Protein AF-A0A7V9V8Q9-F1 (afdb_monomer)

Secondary structure (DSSP, 8-state):
-PPPPHHHHHHHHHHHHHHHHHHHTT--HHHHHHHHHHHHHHHHHHHHHIIIIIHHHHHHHSTTHHHHHHHHHHHHHHHHHHHHHHHHS-TTSHHHHHHHHHHHHHHHHHHHHIIIIIHHHHHHHS-HHHHHHHHHHHHHHHHHHTTSPPP--

Radius of gyration: 16.56 Å; Cα contacts (8 Å, |Δi|>4): 106; chains: 1; bounding box: 42×38×49 Å

Foldseek 3Di:
DQFQFLVNVLVVLLVVLVVLLVQLVPDDDPRNVVSLVVNLVSLVLNLVLCVVFVLVVQVVQFPCSVVLSVVLVVLSVLLVVLNVVCVVDDPPDPVNVVSSVSNVVSSVVSVCCCVPPVVVRVPVRDPSVVRSVSNVVSVVVSVVVVVDDDDDD

Nearest PDB structures (foldseek):
  4r32-assembly1_A  TM=4.835E-01  e=3.353E-01  Homo sapiens
  1k40-assembly1_A  TM=5.923E-01  e=8.859E-01  Mus musculus
  1k05-assembly1_A  TM=6.356E-01  e=1.364E+00  Homo sapiens
  2lk4-assembly1_A  TM=5.515E-01  e=2.218E+00  Homo sapiens
  3gm2-assembly1_A  TM=4.406E-01  e=2.471E+00  Homo sapiens

Structure (mmCIF, N/CA/C/O backbone):
data_AF-A0A7V9V8Q9-F1
#
_entry.id   AF-A0A7V9V8Q9-F1
#
loop_
_atom_site.group_PDB
_atom_site.id
_atom_site.type_symbol
_atom_site.label_atom_id
_atom_site.label_alt_id
_atom_site.label_comp_id
_atom_site.label_asym_id
_atom_site.label_entity_id
_atom_site.label_seq_id
_atom_site.pdbx_PDB_ins_code
_atom_site.Cartn_x
_atom_site.Cartn_y
_atom_site.Cartn_z
_atom_site.occupancy
_atom_site.B_iso_or_equiv
_atom_site.auth_seq_id
_atom_site.auth_comp_id
_atom_site.auth_asym_id
_atom_site.auth_atom_id
_atom_site.pdbx_PDB_model_num
ATOM 1 N N . MET A 1 1 ? 4.478 2.718 27.514 1.00 45.53 1 MET A N 1
ATOM 2 C CA . MET A 1 1 ? 5.137 2.747 26.194 1.00 45.53 1 MET A CA 1
ATOM 3 C C . MET A 1 1 ? 4.030 2.490 25.198 1.00 45.53 1 MET A C 1
ATOM 5 O O . MET A 1 1 ? 3.253 1.587 25.477 1.00 45.53 1 MET A O 1
ATOM 9 N N . ALA A 1 2 ? 3.894 3.302 24.151 1.00 63.47 2 ALA A N 1
ATOM 10 C CA . ALA A 1 2 ? 2.936 2.995 23.091 1.00 63.47 2 ALA A CA 1
ATOM 11 C C . ALA A 1 2 ? 3.350 1.664 22.447 1.00 63.47 2 ALA A C 1
ATOM 13 O O . ALA A 1 2 ? 4.544 1.427 22.237 1.00 63.47 2 ALA A O 1
ATOM 14 N N . HIS A 1 3 ? 2.388 0.769 22.257 1.00 84.88 3 HIS A N 1
ATOM 15 C CA . HIS A 1 3 ? 2.606 -0.496 21.568 1.00 84.88 3 HIS A CA 1
ATOM 16 C C . HIS A 1 3 ? 2.406 -0.262 20.068 1.00 84.88 3 HIS A C 1
ATOM 18 O O . HIS A 1 3 ? 1.556 0.535 19.694 1.00 84.88 3 HIS A O 1
ATOM 24 N N . VAL A 1 4 ? 3.196 -0.929 19.224 1.00 91.50 4 VAL A N 1
ATOM 25 C CA . VAL A 1 4 ? 3.079 -0.800 17.762 1.00 91.50 4 VAL A CA 1
ATOM 26 C C . VAL A 1 4 ? 1.748 -1.408 17.315 1.00 91.50 4 VAL A C 1
ATOM 28 O O . VAL A 1 4 ? 1.473 -2.572 17.626 1.00 91.50 4 VAL A O 1
ATOM 31 N N . THR A 1 5 ? 0.927 -0.621 16.625 1.00 95.50 5 THR A N 1
ATOM 32 C CA . THR A 1 5 ? -0.371 -1.041 16.081 1.00 95.50 5 THR A CA 1
ATOM 33 C C . THR A 1 5 ? -0.238 -1.591 14.661 1.00 95.50 5 THR A C 1
ATOM 35 O O . THR A 1 5 ? 0.797 -1.433 14.020 1.00 95.50 5 THR A O 1
ATOM 38 N N . VAL A 1 6 ? -1.292 -2.234 14.147 1.00 95.12 6 VAL A N 1
ATOM 39 C CA . VAL A 1 6 ? -1.355 -2.634 12.730 1.00 95.12 6 VAL A CA 1
ATOM 40 C C . VAL A 1 6 ? -1.212 -1.434 11.787 1.00 95.12 6 VAL A C 1
ATOM 42 O O . VAL A 1 6 ? -0.455 -1.521 10.830 1.00 95.12 6 VAL A O 1
ATOM 45 N N . ILE A 1 7 ? -1.844 -0.302 12.115 1.00 96.12 7 ILE A N 1
ATOM 46 C CA . ILE A 1 7 ? -1.771 0.937 11.329 1.00 96.12 7 ILE A CA 1
ATOM 47 C C . ILE A 1 7 ? -0.327 1.450 11.284 1.00 96.12 7 ILE A C 1
ATOM 49 O O . ILE A 1 7 ? 0.191 1.722 10.209 1.00 96.12 7 ILE A O 1
ATOM 53 N N . ASP A 1 8 ? 0.369 1.489 12.429 1.00 95.81 8 ASP A N 1
ATOM 54 C CA . ASP A 1 8 ? 1.778 1.912 12.468 1.00 95.81 8 ASP A CA 1
ATOM 55 C C . ASP A 1 8 ? 2.675 1.049 11.566 1.00 95.81 8 ASP A C 1
ATOM 57 O O . ASP A 1 8 ? 3.636 1.553 10.988 1.00 95.81 8 ASP A O 1
ATOM 61 N N . MET A 1 9 ? 2.391 -0.257 11.475 1.00 94.88 9 MET A N 1
ATOM 62 C CA . MET A 1 9 ? 3.158 -1.181 10.637 1.00 94.88 9 MET A CA 1
ATOM 63 C C . MET A 1 9 ? 2.898 -0.949 9.149 1.00 94.88 9 MET A C 1
ATOM 65 O O . MET A 1 9 ? 3.856 -0.865 8.388 1.00 94.88 9 MET A O 1
ATOM 69 N N . LEU A 1 10 ? 1.632 -0.821 8.748 1.00 96.25 10 LEU A N 1
ATOM 70 C CA . LEU A 1 10 ? 1.254 -0.632 7.344 1.00 96.25 10 LEU A CA 1
ATOM 71 C C . LEU A 1 10 ? 1.697 0.738 6.822 1.00 96.25 10 LEU A C 1
ATOM 73 O O . LEU A 1 10 ? 2.341 0.815 5.783 1.00 96.25 10 LEU A O 1
ATOM 77 N N . THR A 1 11 ? 1.527 1.801 7.612 1.00 97.19 11 THR A N 1
ATOM 78 C CA . THR A 1 11 ? 2.078 3.127 7.290 1.00 97.19 11 THR A CA 1
ATOM 79 C C . THR A 1 11 ? 3.608 3.116 7.170 1.00 97.19 11 THR A C 1
ATOM 81 O O . THR A 1 11 ? 4.188 3.901 6.418 1.00 97.19 11 THR A O 1
ATOM 84 N N . GLU A 1 12 ? 4.315 2.259 7.913 1.00 96.81 12 GLU A N 1
ATOM 85 C CA . GLU A 1 12 ? 5.761 2.106 7.723 1.00 96.81 12 GLU A CA 1
ATOM 86 C C . GLU A 1 12 ? 6.090 1.358 6.423 1.00 96.81 12 GLU A C 1
ATOM 88 O O . GLU A 1 12 ? 6.995 1.780 5.700 1.00 96.81 12 GLU A O 1
ATOM 93 N N . ASP A 1 13 ? 5.332 0.315 6.077 1.00 96.31 13 ASP A N 1
ATOM 94 C CA . ASP A 1 13 ? 5.463 -0.372 4.788 1.00 96.31 13 ASP A CA 1
ATOM 95 C C . ASP A 1 13 ? 5.218 0.597 3.612 1.00 96.31 13 ASP A C 1
ATOM 97 O O . ASP A 1 13 ? 6.028 0.632 2.679 1.00 96.31 13 ASP A O 1
ATOM 101 N N . HIS A 1 14 ? 4.199 1.463 3.692 1.00 98.19 14 HIS A N 1
ATOM 102 C CA . HIS A 1 14 ? 3.920 2.511 2.698 1.00 98.19 14 HIS A CA 1
ATOM 103 C C . HIS A 1 14 ? 5.126 3.428 2.475 1.00 98.19 14 HIS A C 1
ATOM 105 O O . HIS A 1 14 ? 5.547 3.665 1.340 1.00 98.19 14 HIS A O 1
ATOM 111 N N . LYS A 1 15 ? 5.752 3.903 3.561 1.00 97.69 15 LYS A N 1
ATOM 112 C CA . LYS A 1 15 ? 6.953 4.752 3.482 1.00 97.69 15 LYS A CA 1
ATOM 113 C C . LYS A 1 15 ? 8.129 4.028 2.845 1.00 97.69 15 LYS A C 1
ATOM 115 O O . LYS A 1 15 ? 8.890 4.639 2.095 1.00 97.69 15 LYS A O 1
ATOM 120 N N . VAL A 1 16 ? 8.310 2.743 3.150 1.00 96.94 16 VAL A N 1
ATOM 121 C CA . VAL A 1 16 ? 9.368 1.930 2.540 1.00 96.94 16 VAL A CA 1
ATOM 122 C C . VAL A 1 16 ? 9.134 1.803 1.035 1.00 96.94 16 VAL A C 1
ATOM 124 O O . VAL A 1 16 ? 10.075 1.999 0.260 1.00 96.94 16 VAL A O 1
ATOM 127 N N . VAL A 1 17 ? 7.902 1.520 0.609 1.00 96.56 17 VAL A N 1
ATOM 128 C CA . VAL A 1 17 ? 7.537 1.419 -0.811 1.00 96.56 17 VAL A CA 1
ATOM 129 C C . VAL A 1 17 ? 7.744 2.752 -1.533 1.00 96.56 17 VAL A C 1
ATOM 131 O O . VAL A 1 17 ? 8.431 2.773 -2.558 1.00 96.56 17 VAL A O 1
ATOM 134 N N . ASP A 1 18 ? 7.259 3.871 -0.987 1.00 96.81 18 ASP A N 1
ATOM 135 C CA . ASP A 1 18 ? 7.451 5.196 -1.595 1.00 96.81 18 ASP A CA 1
ATOM 136 C C . ASP A 1 18 ? 8.939 5.581 -1.684 1.00 96.81 18 ASP A C 1
ATOM 138 O O . ASP A 1 18 ? 9.404 6.074 -2.717 1.00 96.81 18 ASP A O 1
ATOM 142 N N . ALA A 1 19 ? 9.739 5.271 -0.659 1.00 96.56 19 ALA A N 1
ATOM 143 C CA . ALA A 1 19 ? 11.180 5.516 -0.681 1.00 96.56 19 ALA A CA 1
ATOM 144 C C . ALA A 1 19 ? 11.905 4.686 -1.758 1.00 96.56 19 ALA A C 1
ATOM 146 O O . ALA A 1 19 ? 12.843 5.179 -2.404 1.00 96.56 19 ALA A O 1
ATOM 147 N N . LEU A 1 20 ? 11.485 3.435 -1.974 1.00 96.19 20 LEU A N 1
ATOM 148 C CA . LEU A 1 20 ? 12.010 2.583 -3.043 1.00 96.19 20 LEU A CA 1
ATOM 149 C C . LEU A 1 20 ? 11.607 3.114 -4.425 1.00 96.19 20 LEU A C 1
ATOM 151 O O . LEU A 1 20 ? 12.468 3.234 -5.301 1.00 96.19 20 LEU A O 1
ATOM 155 N N . MET A 1 21 ? 10.337 3.492 -4.604 1.00 94.94 21 MET A N 1
ATOM 156 C CA . MET A 1 21 ? 9.834 4.082 -5.847 1.00 94.94 21 MET A CA 1
ATOM 157 C C . MET A 1 21 ? 10.513 5.418 -6.157 1.00 94.94 21 MET A C 1
ATOM 159 O O . MET A 1 21 ? 10.913 5.639 -7.294 1.00 94.94 21 MET A O 1
ATOM 163 N N . THR A 1 22 ? 10.737 6.278 -5.165 1.00 94.69 22 THR A N 1
ATOM 164 C CA . THR A 1 22 ? 11.493 7.530 -5.328 1.00 94.69 22 THR A CA 1
ATOM 165 C C . THR A 1 22 ? 12.952 7.257 -5.698 1.00 94.69 22 THR A C 1
ATOM 167 O O . THR A 1 22 ? 13.535 7.919 -6.555 1.00 94.69 22 THR A O 1
ATOM 170 N N . SER A 1 23 ? 13.567 6.237 -5.090 1.00 94.12 23 SER A N 1
ATOM 171 C CA . SER A 1 23 ? 14.948 5.846 -5.399 1.00 94.12 23 SER A CA 1
ATOM 172 C C . SER A 1 23 ? 15.131 5.342 -6.834 1.00 94.12 23 SER A C 1
ATOM 174 O O . SER A 1 23 ? 16.261 5.395 -7.342 1.00 94.12 23 SER A O 1
ATOM 176 N N . TYR A 1 24 ? 14.054 4.852 -7.459 1.00 91.38 24 TYR A N 1
ATOM 177 C CA . TYR A 1 24 ? 14.030 4.342 -8.829 1.00 91.38 24 TYR A CA 1
ATOM 178 C C . TYR A 1 24 ? 14.169 5.452 -9.883 1.00 91.38 24 TYR A C 1
ATOM 180 O O . TYR A 1 24 ? 14.859 5.225 -10.870 1.00 91.38 24 TYR A O 1
ATOM 188 N N . ASP A 1 25 ? 13.634 6.661 -9.659 1.00 86.50 25 ASP A N 1
ATOM 189 C CA . ASP A 1 25 ? 13.581 7.749 -10.666 1.00 86.50 25 ASP A CA 1
ATOM 190 C C . ASP A 1 25 ? 14.946 8.191 -11.227 1.00 86.50 25 ASP A C 1
ATOM 192 O O . ASP A 1 25 ? 15.028 8.793 -12.295 1.00 86.50 25 ASP A O 1
ATOM 196 N N . GLY A 1 26 ? 16.033 7.904 -10.510 1.00 84.81 26 GLY A N 1
ATOM 197 C CA . GLY A 1 26 ? 17.407 8.171 -10.947 1.00 84.81 26 GLY A CA 1
ATOM 198 C C . GLY A 1 26 ? 18.292 6.927 -10.991 1.00 84.81 26 GLY A C 1
ATOM 199 O O . GLY A 1 26 ? 19.512 7.050 -10.903 1.00 84.81 26 GLY A O 1
ATOM 200 N N . ALA A 1 27 ? 17.705 5.730 -11.005 1.00 90.06 27 ALA A N 1
ATOM 201 C CA . ALA A 1 27 ? 18.438 4.472 -11.025 1.00 90.06 27 ALA A CA 1
ATOM 202 C C . ALA A 1 27 ? 18.668 3.963 -12.451 1.00 90.06 27 ALA A C 1
ATOM 204 O O . ALA A 1 27 ? 17.789 4.038 -13.300 1.00 90.06 27 ALA A O 1
ATOM 205 N N . ASP A 1 28 ? 19.827 3.354 -12.677 1.00 88.88 28 ASP A N 1
ATOM 206 C CA . ASP A 1 28 ? 20.182 2.674 -13.917 1.00 88.88 28 ASP A CA 1
ATOM 207 C C . ASP A 1 28 ? 20.805 1.293 -13.643 1.00 88.88 28 ASP A C 1
ATOM 209 O O . ASP A 1 28 ? 21.164 0.952 -12.506 1.00 88.88 28 ASP A O 1
ATOM 213 N N . GLY A 1 29 ? 20.872 0.474 -14.698 1.00 89.25 29 GLY A N 1
ATOM 214 C CA . GLY A 1 29 ? 21.467 -0.864 -14.693 1.00 89.25 29 GLY A CA 1
ATOM 215 C C . GLY A 1 29 ? 21.059 -1.714 -13.486 1.00 89.25 29 GLY A C 1
ATOM 216 O O . GLY A 1 29 ? 19.908 -1.716 -13.055 1.00 89.25 29 GLY A O 1
ATOM 217 N N . GLU A 1 30 ? 22.038 -2.374 -12.866 1.00 90.12 30 GLU A N 1
ATOM 218 C CA . GLU A 1 30 ? 21.785 -3.267 -11.729 1.00 90.12 30 GLU A CA 1
ATOM 219 C C . GLU A 1 30 ? 21.122 -2.576 -10.524 1.00 90.12 30 GLU A C 1
ATOM 221 O O . GLU A 1 30 ? 20.512 -3.241 -9.685 1.00 90.12 30 GLU A O 1
ATOM 226 N N . ARG A 1 31 ? 21.282 -1.251 -10.361 1.00 91.88 31 ARG A N 1
ATOM 227 C CA . ARG A 1 31 ? 20.623 -0.530 -9.263 1.00 91.88 31 ARG A CA 1
ATOM 228 C C . ARG A 1 31 ? 19.121 -0.452 -9.512 1.00 91.88 31 ARG A C 1
ATOM 230 O O . ARG A 1 31 ? 18.370 -0.665 -8.563 1.00 91.88 31 ARG A O 1
ATOM 237 N N . ARG A 1 32 ? 18.707 -0.170 -10.750 1.00 90.81 32 ARG A N 1
ATOM 238 C CA . ARG A 1 32 ? 17.296 -0.148 -11.157 1.00 90.81 32 ARG A CA 1
ATOM 239 C C . ARG A 1 32 ? 16.663 -1.522 -10.950 1.00 90.81 32 ARG A C 1
ATOM 241 O O . ARG A 1 32 ? 15.656 -1.608 -10.254 1.00 90.81 32 ARG A O 1
ATOM 248 N N . ASP A 1 33 ? 17.330 -2.586 -11.396 1.00 89.31 33 ASP A N 1
ATOM 249 C CA . ASP A 1 33 ? 16.843 -3.966 -11.243 1.00 89.31 33 ASP A CA 1
ATOM 250 C C . ASP A 1 33 ? 16.649 -4.357 -9.772 1.00 89.31 33 ASP A C 1
ATOM 252 O O . ASP A 1 33 ? 15.631 -4.932 -9.388 1.00 89.31 33 ASP A O 1
ATOM 256 N N . ARG A 1 34 ? 17.613 -4.016 -8.903 1.00 92.50 34 ARG A N 1
ATOM 257 C CA . ARG A 1 34 ? 17.490 -4.275 -7.459 1.00 92.50 34 ARG A CA 1
ATOM 258 C C . ARG A 1 34 ? 16.328 -3.515 -6.823 1.00 92.50 34 ARG A C 1
ATOM 260 O O . ARG A 1 34 ? 15.684 -4.058 -5.931 1.00 92.50 34 ARG A O 1
ATOM 267 N N . LEU A 1 35 ? 16.080 -2.275 -7.246 1.00 94.12 35 LEU A N 1
ATOM 268 C CA . LEU A 1 35 ? 14.974 -1.474 -6.722 1.00 94.12 35 LEU A CA 1
ATOM 269 C C . LEU A 1 35 ? 13.625 -2.038 -7.159 1.00 94.12 35 LEU A C 1
ATOM 271 O O . LEU A 1 35 ? 12.757 -2.184 -6.309 1.00 94.12 35 LEU A O 1
ATOM 275 N N . VAL A 1 36 ? 13.474 -2.428 -8.428 1.00 92.19 36 VAL A N 1
ATOM 276 C CA . VAL A 1 36 ? 12.246 -3.076 -8.923 1.00 92.19 36 VAL A CA 1
ATOM 277 C C . VAL A 1 36 ? 11.951 -4.343 -8.131 1.00 92.19 36 VAL A C 1
ATOM 279 O O . VAL A 1 36 ? 10.849 -4.489 -7.611 1.00 92.19 36 VAL A O 1
ATOM 282 N N . HIS A 1 37 ? 12.939 -5.229 -7.968 1.00 91.94 37 HIS A N 1
ATOM 283 C CA . HIS A 1 37 ? 12.750 -6.440 -7.170 1.00 91.94 37 HIS A CA 1
ATOM 284 C C . HIS A 1 37 ? 12.359 -6.126 -5.722 1.00 91.94 37 HIS A C 1
ATOM 286 O O . HIS A 1 37 ? 11.477 -6.783 -5.176 1.00 91.94 37 HIS A O 1
ATOM 292 N N . GLY A 1 38 ? 12.976 -5.108 -5.111 1.00 94.75 38 GLY A N 1
ATOM 293 C CA . GLY A 1 38 ? 12.616 -4.659 -3.767 1.00 94.75 38 GLY A CA 1
ATOM 294 C C . GLY A 1 38 ? 11.182 -4.130 -3.678 1.00 94.75 38 GLY A C 1
ATOM 295 O O . GLY A 1 38 ? 10.479 -4.457 -2.729 1.00 94.75 38 GLY A O 1
ATOM 296 N N . ILE A 1 39 ? 10.729 -3.358 -4.670 1.00 95.19 39 ILE A N 1
ATOM 297 C CA . ILE A 1 39 ? 9.355 -2.838 -4.746 1.00 95.19 39 ILE A CA 1
ATOM 298 C C . ILE A 1 39 ? 8.361 -3.995 -4.872 1.00 95.19 39 ILE A C 1
ATOM 300 O O . ILE A 1 39 ? 7.431 -4.081 -4.075 1.00 95.19 39 ILE A O 1
ATOM 304 N N . ILE A 1 40 ? 8.594 -4.916 -5.813 1.00 93.75 40 ILE A N 1
ATOM 305 C CA . ILE A 1 40 ? 7.739 -6.091 -6.032 1.00 93.75 40 ILE A CA 1
ATOM 306 C C . ILE A 1 40 ? 7.653 -6.944 -4.763 1.00 93.75 40 ILE A C 1
ATOM 308 O O . ILE A 1 40 ? 6.562 -7.351 -4.360 1.00 93.75 40 ILE A O 1
ATOM 312 N N . GLU A 1 41 ? 8.787 -7.211 -4.111 1.00 93.94 41 GLU A N 1
ATOM 313 C CA . GLU A 1 41 ? 8.824 -8.006 -2.885 1.00 93.94 41 GLU A CA 1
ATOM 314 C C . GLU A 1 41 ? 8.059 -7.328 -1.738 1.00 93.94 41 GLU A C 1
ATOM 316 O O . GLU A 1 41 ? 7.313 -8.006 -1.028 1.00 93.94 41 GLU A O 1
ATOM 321 N N . SER A 1 42 ? 8.224 -6.013 -1.561 1.00 94.94 42 SER A N 1
ATOM 322 C CA . SER A 1 42 ? 7.509 -5.244 -0.538 1.00 94.94 42 SER A CA 1
ATOM 323 C C . SER A 1 42 ? 6.002 -5.243 -0.789 1.00 94.94 42 SER A C 1
ATOM 325 O O . SER A 1 42 ? 5.253 -5.658 0.093 1.00 94.94 42 SER A O 1
ATOM 327 N N . LEU A 1 43 ? 5.561 -4.898 -2.004 1.00 96.25 43 LEU A N 1
ATOM 328 C CA . LEU A 1 43 ? 4.141 -4.881 -2.377 1.00 96.25 43 LEU A CA 1
ATOM 329 C C . LEU A 1 43 ? 3.495 -6.266 -2.242 1.00 96.25 43 LEU A C 1
ATOM 331 O O . LEU A 1 43 ? 2.407 -6.400 -1.693 1.00 96.25 43 LEU A O 1
ATOM 335 N N . THR A 1 44 ? 4.186 -7.330 -2.660 1.00 92.81 44 THR A N 1
ATOM 336 C CA . THR A 1 44 ? 3.667 -8.705 -2.541 1.00 92.81 44 THR A CA 1
ATOM 337 C C . THR A 1 44 ? 3.450 -9.116 -1.084 1.00 92.81 44 THR A C 1
ATOM 339 O O . THR A 1 44 ? 2.515 -9.853 -0.769 1.00 92.81 44 THR A O 1
ATOM 342 N N . LYS A 1 45 ? 4.337 -8.696 -0.175 1.00 91.88 45 LYS A N 1
ATOM 343 C CA . LYS A 1 45 ? 4.19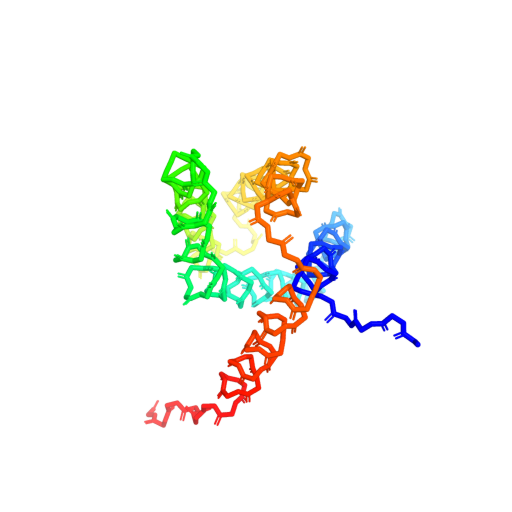6 -9.004 1.255 1.00 91.88 45 LYS A CA 1
ATOM 344 C C . LYS A 1 45 ? 3.076 -8.193 1.890 1.00 91.88 45 LYS A C 1
ATOM 346 O O . LYS A 1 45 ? 2.296 -8.777 2.635 1.00 91.88 45 LYS A O 1
ATOM 351 N N . HIS A 1 46 ? 3.042 -6.902 1.588 1.00 95.38 46 HIS A N 1
ATOM 352 C CA . HIS A 1 46 ? 2.086 -5.935 2.107 1.00 95.38 46 HIS A CA 1
ATOM 353 C C . HIS A 1 46 ? 0.647 -6.332 1.747 1.00 95.38 46 HIS A C 1
ATOM 355 O O . HIS A 1 46 ? -0.101 -6.768 2.621 1.00 95.38 46 HIS A O 1
ATOM 361 N N . THR A 1 47 ? 0.357 -6.426 0.445 1.00 95.50 47 THR A N 1
ATOM 362 C CA . THR A 1 47 ? -0.975 -6.784 -0.074 1.00 95.50 47 THR A CA 1
ATOM 363 C C . THR A 1 47 ? -1.500 -8.109 0.485 1.00 95.50 47 THR A C 1
ATOM 365 O O . THR A 1 47 ? -2.642 -8.235 0.921 1.00 95.50 47 THR A O 1
ATOM 368 N N . ARG A 1 48 ? -0.635 -9.131 0.551 1.00 92.62 48 ARG A N 1
ATOM 369 C CA . ARG A 1 48 ? -0.991 -10.449 1.093 1.00 92.62 48 ARG A CA 1
ATOM 370 C C . ARG A 1 48 ? -1.442 -10.377 2.549 1.00 92.62 48 ARG A C 1
ATOM 372 O O . ARG A 1 48 ? -2.273 -11.173 2.984 1.00 92.62 48 ARG A O 1
ATOM 379 N N . ILE A 1 49 ? -0.786 -9.541 3.336 1.00 91.19 49 ILE A N 1
ATOM 380 C CA . ILE A 1 49 ? -1.027 -9.440 4.766 1.00 91.19 49 ILE A CA 1
ATOM 381 C C . ILE A 1 49 ? -2.355 -8.735 5.033 1.00 91.19 49 ILE A C 1
ATOM 383 O O . ILE A 1 49 ? -3.116 -9.192 5.891 1.00 91.19 49 ILE A O 1
ATOM 387 N N . GLU A 1 50 ? -2.641 -7.674 4.287 1.00 96.06 50 GLU A N 1
ATOM 388 C CA . GLU A 1 50 ? -3.906 -6.950 4.368 1.00 96.06 50 GLU A CA 1
ATOM 389 C C . GLU A 1 50 ? -5.067 -7.864 4.006 1.00 96.06 50 GLU A C 1
ATOM 391 O O . GLU A 1 50 ? -5.952 -8.085 4.833 1.00 96.06 50 GLU A O 1
ATOM 396 N N . GLU A 1 51 ? -4.973 -8.542 2.863 1.00 97.00 51 GLU A N 1
ATOM 397 C CA . GLU A 1 51 ? -5.985 -9.489 2.386 1.00 97.00 51 GLU A CA 1
ATOM 398 C C . GLU A 1 51 ? -6.250 -10.635 3.369 1.00 97.00 51 GLU A C 1
ATOM 400 O O . GLU A 1 51 ? -7.382 -11.088 3.539 1.00 97.00 51 GLU A O 1
ATOM 405 N N . GLN A 1 52 ? -5.212 -11.140 4.043 1.00 94.31 52 GLN A N 1
ATOM 406 C CA . GLN A 1 52 ? -5.355 -12.292 4.940 1.00 94.31 52 GLN A CA 1
ATOM 407 C C . GLN A 1 52 ? -5.816 -11.926 6.350 1.00 94.31 52 GLN A C 1
ATOM 409 O O . GLN A 1 52 ? -6.341 -12.794 7.055 1.00 94.31 52 GLN A O 1
ATOM 414 N N . ILE A 1 53 ? -5.559 -10.698 6.802 1.00 92.56 53 ILE A N 1
ATOM 415 C CA . ILE A 1 53 ? -5.699 -10.331 8.216 1.00 92.56 53 ILE A CA 1
ATOM 416 C C . ILE A 1 53 ? -6.538 -9.073 8.387 1.00 92.56 53 ILE A C 1
ATOM 418 O O . ILE A 1 53 ? -7.468 -9.089 9.195 1.00 92.56 53 ILE A O 1
ATOM 422 N N . LEU A 1 54 ? -6.204 -7.999 7.673 1.00 95.69 54 LEU A N 1
ATOM 423 C CA . LEU A 1 54 ? -6.835 -6.699 7.862 1.00 95.69 54 LEU A CA 1
ATOM 424 C C . LEU A 1 54 ? -8.229 -6.658 7.233 1.00 95.69 54 LEU A C 1
ATOM 426 O O . LEU A 1 54 ? -9.195 -6.327 7.913 1.00 95.69 54 LEU A O 1
ATOM 430 N N . TYR A 1 55 ? -8.353 -7.063 5.974 1.00 97.81 55 TYR A N 1
ATOM 431 C CA . TYR A 1 55 ? -9.595 -6.987 5.208 1.00 97.81 55 TYR A CA 1
ATOM 432 C C . TYR A 1 55 ? -10.745 -7.790 5.832 1.00 97.81 55 TYR A C 1
ATOM 434 O O . TYR A 1 55 ? -11.826 -7.226 6.014 1.00 97.81 55 TYR A O 1
ATOM 442 N N . PRO A 1 56 ? -10.547 -9.043 6.300 1.00 97.69 56 PRO A N 1
ATOM 443 C CA . PRO A 1 56 ? -11.597 -9.758 7.024 1.00 97.69 56 PRO A CA 1
ATOM 444 C C . PRO A 1 56 ? -12.046 -9.051 8.306 1.00 97.69 56 PRO A C 1
ATOM 446 O O . PRO A 1 56 ? -13.196 -9.196 8.714 1.00 97.69 56 PRO A O 1
ATOM 449 N N . PHE A 1 57 ? -11.143 -8.316 8.962 1.00 97.12 57 PHE A N 1
ATOM 450 C CA . PHE A 1 57 ? -11.469 -7.548 10.158 1.00 97.12 57 PHE A CA 1
ATOM 451 C C . PHE A 1 57 ? -12.241 -6.272 9.807 1.00 97.12 57 PHE A C 1
ATOM 453 O O . PHE A 1 57 ? -13.260 -5.998 10.434 1.00 97.12 57 PHE A O 1
ATOM 460 N N . ILE A 1 58 ? -11.811 -5.534 8.778 1.00 98.06 58 ILE A N 1
ATOM 461 C CA . ILE A 1 58 ? -12.506 -4.332 8.298 1.00 98.06 58 ILE A CA 1
ATOM 462 C C . ILE A 1 58 ? -13.943 -4.674 7.901 1.00 98.06 58 ILE A C 1
ATOM 464 O O . ILE A 1 58 ? -14.867 -4.042 8.408 1.00 98.06 58 ILE A O 1
ATOM 468 N N . ARG A 1 59 ? -14.152 -5.724 7.094 1.00 98.19 59 ARG A N 1
ATOM 469 C CA . ARG A 1 59 ? -15.501 -6.181 6.706 1.00 98.19 59 ARG A CA 1
ATOM 470 C C . ARG A 1 59 ? -16.393 -6.519 7.906 1.00 98.19 59 ARG A C 1
ATOM 472 O O . ARG A 1 59 ? -17.609 -6.386 7.828 1.00 98.19 59 ARG A O 1
ATOM 479 N N . ALA A 1 60 ? -15.809 -6.991 9.008 1.00 97.62 60 ALA A N 1
ATOM 480 C CA . ALA A 1 60 ? -16.562 -7.411 10.188 1.00 97.62 60 ALA A CA 1
ATOM 481 C C . ALA A 1 60 ? -16.910 -6.255 11.140 1.00 97.62 60 ALA A C 1
ATOM 483 O O . ALA A 1 60 ? -17.981 -6.277 11.746 1.00 97.62 60 ALA A O 1
ATOM 484 N N . GLU A 1 61 ? -16.013 -5.279 11.294 1.00 96.75 61 GLU A N 1
ATOM 485 C CA . GLU A 1 61 ? -16.104 -4.270 12.357 1.00 96.75 61 GLU A CA 1
ATOM 486 C C . GLU A 1 61 ? -16.435 -2.859 11.840 1.00 96.75 61 GLU A C 1
ATOM 488 O O . GLU A 1 61 ? -16.984 -2.044 12.583 1.00 96.75 61 GLU A O 1
ATOM 493 N N . VAL A 1 62 ? -16.148 -2.552 10.570 1.00 97.12 62 VAL A N 1
ATOM 494 C CA . VAL A 1 62 ? -16.395 -1.232 9.969 1.00 97.12 62 VAL A CA 1
ATOM 495 C C . VAL A 1 62 ? -17.741 -1.236 9.236 1.00 97.12 62 VAL A C 1
ATOM 497 O O . VAL A 1 62 ? -18.052 -2.153 8.483 1.00 97.12 62 VAL A O 1
ATOM 500 N N . SER A 1 63 ? -18.570 -0.207 9.459 1.00 93.94 63 SER A N 1
ATOM 501 C CA . SER A 1 63 ? -19.972 -0.179 8.989 1.00 93.94 63 SER A CA 1
ATOM 502 C C . SER A 1 63 ? -20.134 -0.232 7.463 1.00 93.94 63 SER A C 1
ATOM 504 O O . SER A 1 63 ? -21.118 -0.783 6.978 1.00 93.94 63 SER A O 1
ATOM 506 N N . ASP A 1 64 ? -19.186 0.334 6.724 1.00 95.62 64 ASP A N 1
ATOM 507 C CA . ASP A 1 64 ? -19.047 0.313 5.264 1.00 95.62 64 ASP A CA 1
ATOM 508 C C . ASP A 1 64 ? -17.832 -0.519 4.817 1.00 95.62 64 ASP A C 1
ATOM 510 O O . ASP A 1 64 ? -17.333 -0.375 3.705 1.00 95.62 64 ASP A O 1
ATOM 5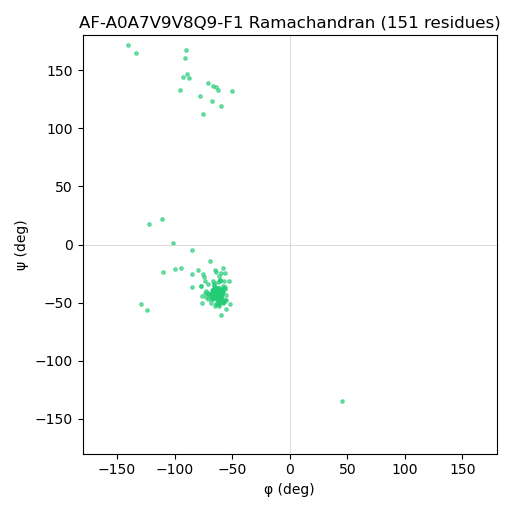14 N N . GLY A 1 65 ? -17.367 -1.430 5.678 1.00 97.75 65 GLY A N 1
ATOM 515 C CA . GLY A 1 65 ? -16.152 -2.206 5.451 1.00 97.75 65 GLY A CA 1
ATOM 516 C C . GLY A 1 65 ? -16.189 -3.097 4.210 1.00 97.75 65 GLY A C 1
ATOM 517 O O . GLY A 1 65 ? -15.138 -3.361 3.641 1.00 97.75 65 GLY A O 1
ATOM 518 N N . ASP A 1 66 ? -17.367 -3.547 3.767 1.00 98.31 66 ASP A N 1
ATOM 519 C CA . ASP A 1 66 ? -17.475 -4.329 2.530 1.00 98.31 66 ASP A CA 1
ATOM 520 C C . ASP A 1 66 ? -17.140 -3.506 1.280 1.00 98.31 66 ASP A C 1
ATOM 522 O O . ASP A 1 66 ? -16.420 -4.001 0.422 1.00 98.31 66 ASP A O 1
ATOM 526 N N . GLU A 1 67 ? -17.621 -2.263 1.194 1.00 98.25 67 GLU A N 1
ATOM 527 C CA . GLU A 1 67 ? -17.367 -1.370 0.053 1.00 98.25 67 GLU A CA 1
ATOM 528 C C . GLU A 1 67 ? -15.894 -0.952 0.012 1.00 98.25 67 GLU A C 1
ATOM 530 O O . GLU A 1 67 ? -15.248 -1.106 -1.019 1.00 98.25 67 GLU A O 1
ATOM 535 N N . LEU A 1 68 ? -15.347 -0.547 1.164 1.00 98.19 68 LEU A N 1
ATOM 536 C CA . LEU A 1 68 ? -13.937 -0.164 1.294 1.00 98.19 68 LEU A CA 1
ATOM 537 C C . LEU A 1 68 ? -12.991 -1.303 0.897 1.00 98.19 68 LEU A C 1
ATOM 539 O O .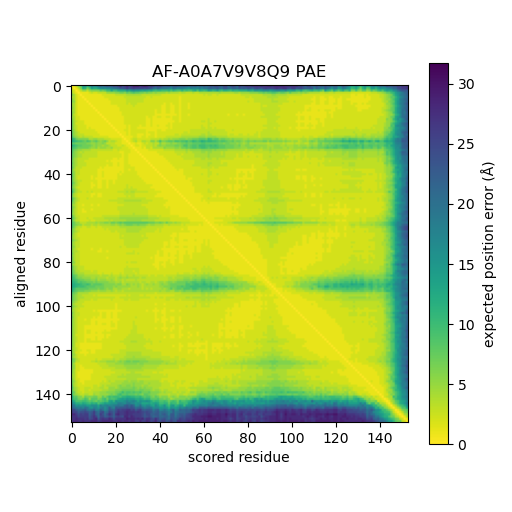 LEU A 1 68 ? -11.983 -1.085 0.235 1.00 98.19 68 LEU A O 1
ATOM 543 N N . VAL A 1 69 ? -13.302 -2.533 1.313 1.00 98.50 69 VAL A N 1
ATOM 544 C CA . VAL A 1 69 ? -12.453 -3.685 0.997 1.00 98.50 69 VAL A CA 1
ATOM 545 C C . VAL A 1 69 ? -12.639 -4.146 -0.448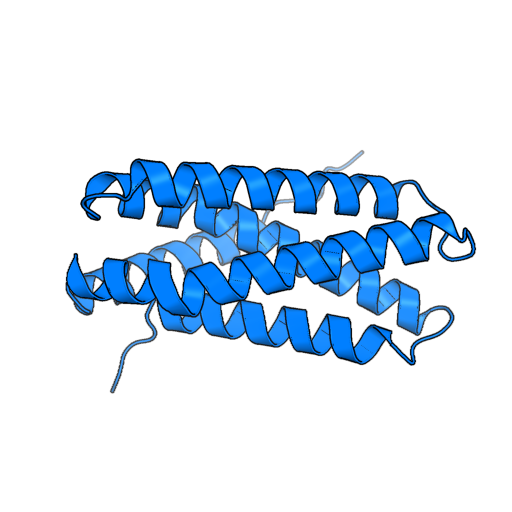 1.00 98.50 69 VAL A C 1
ATOM 547 O O . VAL A 1 69 ? -11.659 -4.560 -1.055 1.00 98.50 69 VAL A O 1
ATOM 550 N N . ASP A 1 70 ? -13.847 -4.076 -1.016 1.00 98.56 70 ASP A N 1
ATOM 551 C CA . ASP A 1 70 ? -14.064 -4.397 -2.435 1.00 98.56 70 ASP A CA 1
ATOM 552 C C . ASP A 1 70 ? -13.229 -3.479 -3.352 1.00 98.56 70 ASP A C 1
ATOM 554 O O . ASP A 1 70 ? -12.647 -3.954 -4.330 1.00 98.56 70 ASP A O 1
ATOM 558 N N . GLU A 1 71 ? -13.149 -2.184 -3.027 1.00 98.19 71 GLU A N 1
ATOM 559 C CA . GLU A 1 71 ? -12.318 -1.203 -3.737 1.00 98.19 71 GLU A CA 1
ATOM 560 C C . GLU A 1 71 ? -10.824 -1.517 -3.581 1.00 98.19 71 GLU A C 1
ATOM 562 O O . GLU A 1 71 ? -10.138 -1.754 -4.577 1.00 98.19 71 GLU A O 1
ATOM 567 N N . ALA A 1 72 ? -10.347 -1.674 -2.345 1.00 98.00 72 ALA A N 1
ATOM 568 C CA . ALA A 1 72 ? -8.949 -1.997 -2.068 1.00 98.00 72 ALA A CA 1
ATOM 569 C C . ALA A 1 72 ? -8.489 -3.330 -2.708 1.00 98.00 72 ALA A C 1
ATOM 571 O O . ALA A 1 72 ? -7.386 -3.431 -3.248 1.00 98.00 72 ALA A O 1
ATOM 572 N N . GLU A 1 73 ? -9.337 -4.369 -2.717 1.00 98.50 73 GLU A N 1
ATOM 573 C CA . GLU A 1 73 ? -9.038 -5.646 -3.384 1.00 98.50 73 GLU A CA 1
ATOM 574 C C . GLU A 1 73 ? -8.930 -5.495 -4.911 1.00 98.50 73 GLU A C 1
ATOM 576 O O . GLU A 1 73 ? -8.106 -6.173 -5.540 1.00 98.50 73 GLU A O 1
ATOM 581 N N . GLN A 1 74 ? -9.728 -4.608 -5.515 1.00 98.56 74 GLN A N 1
ATOM 582 C CA . GLN A 1 74 ? -9.635 -4.288 -6.938 1.00 98.56 74 GLN A CA 1
ATOM 583 C C . GLN A 1 74 ? -8.314 -3.571 -7.255 1.00 98.56 74 GLN A C 1
ATOM 585 O O . GLN A 1 74 ? -7.605 -3.990 -8.173 1.00 98.56 74 GLN A O 1
ATOM 590 N N . GLU A 1 75 ? -7.931 -2.566 -6.469 1.00 98.31 75 GLU A N 1
ATOM 591 C CA . GLU A 1 75 ? -6.651 -1.861 -6.624 1.00 98.31 75 GLU A CA 1
ATOM 592 C C . GLU A 1 75 ? -5.447 -2.794 -6.429 1.00 98.31 75 GLU A C 1
ATOM 594 O O . GLU A 1 75 ? -4.490 -2.778 -7.210 1.00 98.31 75 GLU A O 1
ATOM 599 N N . HIS A 1 76 ? -5.506 -3.686 -5.435 1.00 98.44 76 HIS A N 1
ATOM 600 C CA . HIS A 1 76 ? -4.499 -4.728 -5.239 1.00 98.44 76 HIS A CA 1
ATOM 601 C C . HIS A 1 76 ? -4.376 -5.649 -6.446 1.00 98.44 76 HIS A C 1
ATOM 603 O O . HIS A 1 76 ? -3.264 -6.048 -6.812 1.00 98.44 76 HIS A O 1
ATOM 609 N N . GLN A 1 77 ? -5.496 -6.024 -7.062 1.00 98.50 77 GLN A N 1
ATOM 610 C CA . GLN A 1 77 ? -5.469 -6.858 -8.254 1.00 98.50 77 GLN A CA 1
ATOM 611 C C . GLN A 1 77 ? -4.819 -6.123 -9.432 1.00 98.50 77 GLN A C 1
ATOM 613 O O . GLN A 1 77 ? -3.986 -6.710 -10.120 1.00 98.50 77 GLN A O 1
ATOM 618 N N . GLU A 1 78 ? -5.117 -4.840 -9.619 1.00 98.38 78 GLU A N 1
ATOM 619 C CA . GLU A 1 78 ? -4.483 -4.007 -10.646 1.00 98.38 78 GLU A CA 1
ATOM 620 C C . GLU A 1 78 ? -2.972 -3.869 -10.412 1.00 98.38 78 GLU A C 1
ATOM 622 O O . GLU A 1 78 ? -2.176 -4.079 -11.331 1.00 98.38 78 GLU A O 1
ATOM 627 N N . ALA A 1 79 ? -2.545 -3.630 -9.169 1.00 98.06 79 ALA A N 1
ATOM 628 C CA . ALA A 1 79 ? -1.130 -3.595 -8.809 1.00 98.06 79 ALA A CA 1
ATOM 629 C C . ALA A 1 79 ? -0.429 -4.940 -9.084 1.00 98.06 79 ALA A C 1
ATOM 631 O O . ALA A 1 79 ? 0.677 -4.974 -9.631 1.00 98.06 79 ALA A O 1
ATOM 632 N N . LYS A 1 80 ? -1.069 -6.070 -8.754 1.00 97.94 80 LYS A N 1
ATOM 633 C CA . LYS A 1 80 ? -0.548 -7.418 -9.053 1.00 97.94 80 LYS A CA 1
ATOM 634 C C . LYS A 1 80 ? -0.436 -7.672 -10.557 1.00 97.94 80 LYS A C 1
ATOM 636 O O . LYS A 1 80 ? 0.539 -8.293 -10.986 1.00 97.94 80 LYS A O 1
ATOM 641 N N . ASP A 1 81 ? -1.385 -7.182 -11.348 1.00 97.94 81 ASP A N 1
ATOM 642 C CA . ASP A 1 81 ? -1.359 -7.306 -12.805 1.00 97.94 81 ASP A CA 1
ATOM 643 C C . ASP A 1 81 ? -0.191 -6.508 -13.409 1.00 97.94 81 ASP A C 1
ATOM 645 O O . ASP A 1 81 ? 0.522 -7.024 -14.274 1.00 97.94 81 ASP A O 1
ATOM 649 N N . GLU A 1 82 ? 0.082 -5.291 -12.925 1.00 97.75 82 GLU A N 1
ATOM 650 C CA . GLU A 1 82 ? 1.262 -4.527 -13.357 1.00 97.75 82 GLU A CA 1
ATOM 651 C C . GLU A 1 82 ? 2.578 -5.181 -12.910 1.00 97.75 82 GLU A C 1
ATOM 653 O O . GLU A 1 82 ? 3.530 -5.256 -13.688 1.00 97.75 82 GLU A O 1
ATOM 658 N N . ILE A 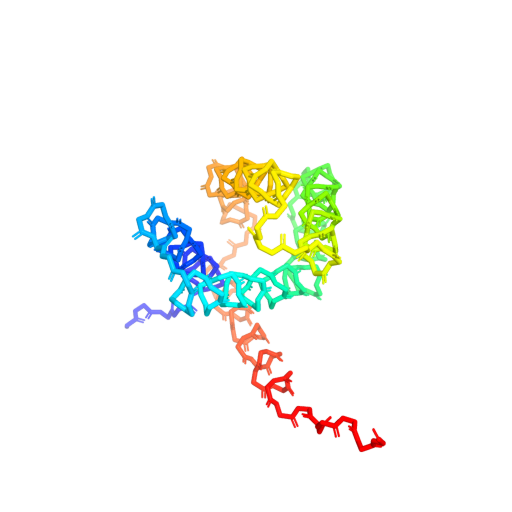1 83 ? 2.640 -5.743 -11.697 1.00 96.06 83 ILE A N 1
ATOM 659 C CA . ILE A 1 83 ? 3.799 -6.525 -11.230 1.00 96.06 83 ILE A CA 1
ATOM 660 C C . ILE A 1 83 ? 4.058 -7.735 -12.140 1.00 96.06 83 ILE A C 1
ATOM 662 O O . ILE A 1 83 ? 5.215 -8.039 -12.456 1.00 96.06 83 ILE A O 1
ATOM 666 N N . ALA A 1 84 ? 3.002 -8.425 -12.578 1.00 95.44 84 ALA A N 1
ATOM 667 C CA . ALA A 1 84 ? 3.124 -9.542 -13.506 1.00 95.44 84 ALA A CA 1
ATOM 668 C C . ALA A 1 84 ? 3.704 -9.081 -14.852 1.00 95.44 84 ALA A C 1
ATOM 670 O O . ALA A 1 84 ? 4.657 -9.687 -15.341 1.00 95.44 84 ALA A O 1
ATOM 671 N N . LYS A 1 85 ? 3.226 -7.954 -15.400 1.00 94.88 85 LYS A N 1
ATOM 672 C CA . LYS A 1 85 ? 3.797 -7.364 -16.624 1.00 94.88 85 LYS A CA 1
ATOM 673 C C . LYS A 1 85 ? 5.270 -6.996 -16.451 1.00 94.88 85 LYS A C 1
ATOM 675 O O . LYS A 1 85 ? 6.081 -7.342 -17.303 1.00 94.88 85 LYS A O 1
ATOM 680 N N . LEU A 1 86 ? 5.638 -6.349 -15.343 1.00 92.81 86 LEU A N 1
ATOM 681 C CA . LEU A 1 86 ? 7.032 -5.993 -15.047 1.00 92.81 86 LEU A CA 1
ATOM 682 C C . LEU A 1 86 ? 7.948 -7.217 -14.951 1.00 92.81 86 LEU A C 1
ATOM 684 O O . LEU A 1 86 ? 9.128 -7.123 -15.274 1.00 92.81 86 LEU A O 1
ATOM 688 N N . SER A 1 87 ? 7.412 -8.361 -14.525 1.00 89.00 87 SER A N 1
ATOM 689 C CA . SER A 1 87 ? 8.163 -9.619 -14.437 1.00 89.00 87 SER A CA 1
ATOM 690 C C . SER A 1 87 ? 8.407 -10.269 -15.806 1.00 89.00 87 SER A C 1
ATOM 692 O O . SER A 1 87 ? 9.380 -11.006 -15.962 1.00 89.00 87 SER A O 1
ATOM 694 N N . ASP A 1 88 ? 7.548 -9.985 -16.789 1.00 91.06 88 ASP A N 1
ATOM 695 C CA . ASP A 1 88 ? 7.626 -10.530 -18.150 1.00 91.06 88 ASP A CA 1
ATOM 696 C C . ASP A 1 88 ? 8.380 -9.610 -19.132 1.00 91.06 88 ASP A C 1
ATOM 698 O O . ASP A 1 88 ? 8.844 -10.062 -20.185 1.00 91.06 88 ASP A O 1
ATOM 702 N N . LEU A 1 89 ? 8.505 -8.320 -18.811 1.00 89.81 89 LEU A N 1
ATOM 703 C CA . LEU A 1 89 ? 9.141 -7.311 -19.657 1.00 89.81 89 LEU A CA 1
ATOM 704 C C . LEU A 1 89 ? 10.647 -7.187 -19.391 1.00 89.81 89 LEU A C 1
ATOM 706 O O . LEU A 1 89 ? 11.132 -7.306 -18.267 1.00 89.81 89 LEU A O 1
ATOM 710 N N . SER A 1 90 ? 11.403 -6.876 -20.446 1.00 85.81 90 SER A N 1
ATOM 711 C CA . SER A 1 90 ? 12.796 -6.444 -20.294 1.00 85.81 90 SER A CA 1
ATOM 712 C C . SER A 1 90 ? 12.831 -5.035 -19.688 1.00 85.81 90 SER A C 1
ATOM 714 O O . SER A 1 90 ? 12.074 -4.186 -20.156 1.00 85.81 90 SER A O 1
ATOM 716 N N . PRO A 1 91 ? 13.743 -4.720 -18.750 1.00 81.44 91 PRO A N 1
ATOM 717 C CA . PRO A 1 91 ? 13.909 -3.357 -18.237 1.00 81.44 91 PRO A CA 1
ATOM 718 C C . PRO A 1 91 ? 14.200 -2.304 -19.321 1.00 81.44 91 PRO A C 1
ATOM 720 O O . PRO A 1 91 ? 13.925 -1.124 -19.116 1.00 81.44 91 PRO A O 1
ATOM 723 N N . ASP A 1 92 ? 14.757 -2.711 -20.465 1.00 83.81 92 ASP A N 1
ATOM 724 C CA . ASP A 1 92 ? 15.028 -1.825 -21.610 1.00 83.81 92 ASP A CA 1
ATOM 725 C C . ASP A 1 92 ? 13.812 -1.640 -22.545 1.00 83.81 92 ASP A C 1
ATOM 727 O O . ASP A 1 92 ? 13.893 -0.896 -23.525 1.00 83.81 92 ASP A O 1
ATOM 731 N N . ASP A 1 93 ? 12.701 -2.340 -22.294 1.00 88.62 93 ASP A N 1
ATOM 732 C CA . ASP A 1 93 ? 11.464 -2.195 -23.061 1.00 88.62 93 ASP A CA 1
ATOM 733 C C . ASP A 1 93 ? 10.713 -0.928 -22.608 1.00 88.62 93 ASP A C 1
ATOM 735 O O . ASP A 1 93 ? 10.458 -0.783 -21.413 1.00 88.62 93 ASP A O 1
ATOM 739 N N . PRO A 1 94 ? 10.309 -0.016 -23.513 1.00 88.88 94 PRO A N 1
ATOM 740 C CA . PRO A 1 94 ? 9.482 1.137 -23.150 1.00 88.88 94 PRO A CA 1
ATOM 741 C C . PRO A 1 94 ? 8.199 0.774 -22.388 1.00 88.88 94 PRO A C 1
ATOM 743 O O . PRO A 1 94 ? 7.770 1.536 -21.525 1.00 88.88 94 PRO A O 1
ATOM 746 N N . ALA A 1 95 ? 7.614 -0.401 -22.652 1.00 92.88 95 ALA A N 1
ATOM 747 C CA . ALA A 1 95 ? 6.438 -0.878 -21.929 1.00 92.88 95 ALA A CA 1
ATOM 748 C C . ALA A 1 95 ? 6.722 -1.139 -20.439 1.00 92.88 95 ALA A C 1
ATOM 750 O O . ALA A 1 95 ? 5.796 -1.139 -19.630 1.00 92.88 95 ALA A O 1
ATOM 751 N N . PHE A 1 96 ? 7.988 -1.356 -20.061 1.00 92.69 96 PHE A N 1
ATOM 752 C CA . PHE A 1 96 ? 8.389 -1.528 -18.667 1.00 92.69 96 PHE A CA 1
ATOM 753 C C . PHE A 1 96 ? 8.194 -0.234 -17.878 1.00 92.69 96 PHE A C 1
ATOM 755 O O . PHE A 1 96 ? 7.643 -0.257 -16.780 1.00 92.69 96 PHE A O 1
ATOM 762 N N . ASP A 1 97 ? 8.629 0.897 -18.439 1.00 91.06 97 ASP A N 1
ATOM 763 C CA . ASP A 1 97 ? 8.477 2.204 -17.795 1.00 91.06 97 ASP A CA 1
ATOM 764 C C . ASP A 1 97 ? 7.001 2.599 -17.684 1.00 91.06 97 ASP A C 1
ATOM 766 O O . ASP A 1 97 ? 6.587 3.125 -16.651 1.00 91.06 97 ASP A O 1
ATOM 770 N N . GLU A 1 98 ? 6.197 2.289 -18.707 1.00 94.69 98 GLU A N 1
ATOM 771 C CA . GLU A 1 98 ? 4.746 2.503 -18.681 1.00 94.69 98 GLU A CA 1
ATOM 772 C C . GLU A 1 98 ? 4.073 1.669 -17.580 1.00 94.69 98 GLU A C 1
ATOM 774 O O . GLU A 1 98 ? 3.378 2.231 -16.734 1.00 94.69 98 GLU A O 1
ATOM 779 N N . ALA A 1 99 ? 4.332 0.356 -17.526 1.00 95.75 99 ALA A N 1
ATOM 780 C CA . ALA A 1 99 ? 3.783 -0.525 -16.491 1.00 95.75 99 ALA A CA 1
ATOM 781 C C . ALA A 1 99 ? 4.225 -0.101 -15.080 1.00 95.75 99 ALA A C 1
ATOM 783 O O . ALA A 1 99 ? 3.433 -0.102 -14.137 1.00 95.75 99 ALA A O 1
ATOM 784 N N . PHE A 1 100 ? 5.484 0.318 -14.925 1.00 95.50 100 PHE A N 1
ATOM 785 C CA . PHE A 1 100 ? 5.999 0.786 -13.643 1.00 95.50 100 PHE A CA 1
ATOM 786 C C . PHE A 1 100 ? 5.348 2.101 -13.204 1.00 95.50 100 PHE A C 1
ATOM 788 O O . PHE A 1 100 ? 5.053 2.279 -12.021 1.00 95.50 100 PHE A O 1
ATOM 795 N N . GLN A 1 101 ? 5.102 3.018 -14.142 1.00 95.69 101 GLN A N 1
ATOM 796 C CA . GLN A 1 101 ? 4.379 4.251 -13.857 1.00 95.69 101 GLN A CA 1
ATOM 797 C C . GLN A 1 101 ? 2.933 3.962 -13.437 1.00 95.69 101 GLN A C 1
ATOM 799 O O . GLN A 1 101 ? 2.494 4.494 -12.421 1.00 95.69 101 GLN A O 1
ATOM 804 N N . THR A 1 102 ? 2.224 3.082 -14.152 1.00 97.81 102 THR A N 1
ATOM 805 C CA . THR A 1 102 ? 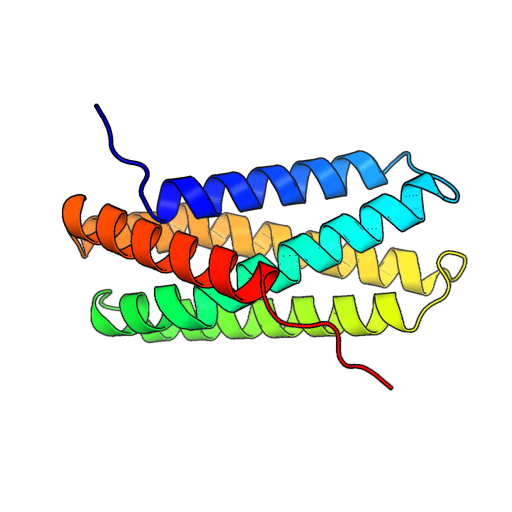0.862 2.668 -13.783 1.00 97.81 102 THR A CA 1
ATOM 806 C C . THR A 1 102 ? 0.823 2.023 -12.399 1.00 97.81 102 THR A C 1
ATOM 808 O O . THR A 1 102 ? 0.003 2.419 -11.575 1.00 97.81 102 THR A O 1
ATOM 811 N N . LEU A 1 103 ? 1.754 1.109 -12.098 1.00 98.00 103 LEU A N 1
ATOM 812 C CA . LEU A 1 103 ? 1.881 0.505 -10.769 1.00 98.00 103 LEU A CA 1
ATOM 813 C C . LEU A 1 103 ? 2.071 1.566 -9.680 1.00 98.00 103 LEU A C 1
ATOM 815 O O . LEU A 1 103 ? 1.421 1.519 -8.641 1.00 98.00 103 LEU A O 1
ATOM 819 N N . ARG A 1 104 ? 2.981 2.518 -9.903 1.00 97.44 104 ARG A N 1
ATOM 820 C CA . ARG A 1 104 ? 3.274 3.583 -8.939 1.00 97.44 104 ARG A CA 1
ATOM 821 C C . ARG A 1 104 ? 2.056 4.460 -8.673 1.00 97.44 104 ARG A C 1
ATOM 823 O O . ARG A 1 104 ? 1.813 4.803 -7.519 1.00 97.44 104 ARG A O 1
ATOM 830 N N . ASP A 1 105 ? 1.347 4.860 -9.720 1.00 98.06 105 ASP A N 1
ATOM 831 C CA . ASP A 1 105 ? 0.189 5.739 -9.586 1.00 98.06 105 ASP A CA 1
ATOM 832 C C . ASP A 1 105 ? -0.956 5.017 -8.858 1.00 98.06 105 ASP A C 1
ATOM 834 O O . ASP A 1 105 ? -1.530 5.595 -7.937 1.00 98.06 105 ASP A O 1
ATOM 838 N N . GLY A 1 106 ? -1.200 3.738 -9.174 1.00 98.44 106 GLY A N 1
ATOM 839 C CA . GLY A 1 106 ? -2.173 2.903 -8.460 1.00 98.44 106 GLY A CA 1
ATOM 840 C C . GLY A 1 106 ? -1.824 2.713 -6.981 1.00 98.44 106 GLY A C 1
ATOM 841 O O . GLY A 1 106 ? -2.653 2.956 -6.116 1.00 98.44 106 GLY A O 1
ATOM 842 N N . VAL A 1 107 ? -0.566 2.386 -6.663 1.00 98.25 107 VAL A N 1
ATOM 843 C CA . VAL A 1 107 ? -0.114 2.245 -5.265 1.00 98.25 107 VAL A CA 1
ATOM 844 C C . VAL A 1 107 ? -0.260 3.551 -4.482 1.00 98.25 107 VAL A C 1
ATOM 846 O O . VAL A 1 107 ? -0.622 3.527 -3.312 1.00 98.25 107 VAL A O 1
ATOM 849 N N . ARG A 1 108 ? 0.025 4.705 -5.095 1.00 98.19 108 ARG A N 1
ATOM 850 C CA . ARG A 1 108 ? -0.137 6.001 -4.417 1.00 98.19 108 ARG A CA 1
ATOM 851 C C . ARG A 1 108 ? -1.591 6.327 -4.121 1.00 98.19 108 ARG A C 1
ATOM 853 O O . ARG A 1 108 ? -1.854 6.875 -3.057 1.00 98.19 108 ARG A O 1
ATOM 860 N N . HIS A 1 109 ? -2.485 6.019 -5.057 1.00 98.31 109 HIS A N 1
ATOM 861 C CA . HIS A 1 109 ? -3.917 6.199 -4.867 1.00 98.31 109 HIS A CA 1
ATOM 862 C C . HIS A 1 109 ? -4.416 5.342 -3.703 1.00 98.31 109 HIS A C 1
ATOM 864 O O . HIS A 1 109 ? -4.912 5.899 -2.728 1.00 98.31 109 HIS A O 1
ATOM 870 N N . HIS A 1 110 ? -4.115 4.045 -3.747 1.00 98.25 110 HIS A N 1
ATOM 871 C CA . HIS A 1 110 ? -4.437 3.087 -2.698 1.00 98.25 110 HIS A CA 1
ATOM 872 C C . HIS A 1 110 ? -3.965 3.545 -1.306 1.00 98.25 110 HIS A C 1
ATOM 874 O O . HIS A 1 110 ? -4.743 3.634 -0.360 1.00 98.25 110 HIS A O 1
ATOM 880 N N . VAL A 1 111 ? -2.687 3.928 -1.182 1.00 98.50 111 VAL A N 1
ATOM 881 C CA . VAL A 1 111 ? -2.114 4.410 0.088 1.00 98.50 111 VAL A CA 1
ATOM 882 C C . VAL A 1 111 ? -2.812 5.677 0.593 1.00 98.50 111 VAL A C 1
ATOM 884 O O . VAL A 1 111 ? -2.996 5.841 1.801 1.00 98.50 111 VAL A O 1
ATOM 887 N N . GLU A 1 112 ? -3.177 6.599 -0.303 1.00 98.38 112 GLU A N 1
ATOM 888 C CA . GLU A 1 112 ? -3.900 7.816 0.072 1.00 98.38 112 GLU A CA 1
ATOM 889 C C . GLU A 1 112 ? -5.284 7.481 0.642 1.00 98.38 112 GLU A C 1
ATOM 891 O O . GLU A 1 112 ? -5.652 8.019 1.690 1.00 98.38 112 GLU A O 1
ATOM 896 N N . GLU A 1 113 ? -6.025 6.573 0.011 1.00 97.94 113 GLU A N 1
ATOM 897 C CA . GLU A 1 113 ? -7.334 6.124 0.495 1.00 97.94 113 GLU A CA 1
ATOM 898 C C . GLU A 1 113 ? -7.225 5.384 1.829 1.00 97.94 113 GLU A C 1
ATOM 900 O O . GLU A 1 113 ? -7.950 5.696 2.783 1.00 97.94 113 GLU A O 1
ATOM 905 N N . GLU A 1 114 ? -6.260 4.473 1.962 1.00 97.75 114 GLU A N 1
ATOM 906 C CA . GLU A 1 114 ? -6.068 3.747 3.211 1.00 97.75 114 GLU A CA 1
ATOM 907 C C . GLU A 1 114 ? -5.750 4.684 4.383 1.00 97.75 114 GLU A C 1
ATOM 909 O O . GLU A 1 114 ? -6.393 4.621 5.437 1.00 97.75 114 GLU A O 1
ATOM 914 N N . GLU A 1 115 ? -4.790 5.597 4.216 1.00 98.38 115 GLU A N 1
ATOM 915 C CA . GLU A 1 115 ? -4.346 6.464 5.310 1.00 98.38 115 GLU A CA 1
ATOM 916 C C . GLU A 1 115 ? -5.342 7.577 5.653 1.00 98.38 115 GLU A C 1
ATOM 918 O O . GLU A 1 115 ? -5.381 8.030 6.804 1.00 98.38 115 GLU A O 1
ATOM 923 N N . THR A 1 116 ? -6.144 8.034 4.687 1.00 98.12 116 THR A N 1
ATOM 924 C CA . THR A 1 116 ? -7.064 9.166 4.889 1.00 98.12 116 THR A CA 1
ATOM 925 C C . THR A 1 116 ? -8.509 8.760 5.152 1.00 98.12 116 THR A C 1
ATOM 927 O O . THR A 1 116 ? -9.241 9.543 5.766 1.00 98.12 116 THR A O 1
ATOM 930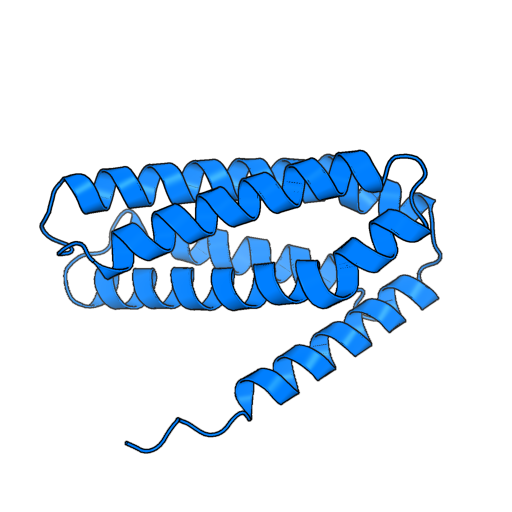 N N . GLU A 1 117 ? -8.910 7.548 4.771 1.00 97.31 117 GLU A N 1
ATOM 931 C CA . GLU A 1 117 ? -10.279 7.064 4.922 1.00 97.31 117 GLU A CA 1
ATOM 932 C C . GLU A 1 117 ? -10.358 5.758 5.719 1.00 97.31 117 GLU A C 1
ATOM 934 O O . GLU A 1 117 ? -11.019 5.718 6.767 1.00 97.31 117 GLU A O 1
ATOM 939 N N . VAL A 1 118 ? -9.654 4.709 5.288 1.00 97.75 118 VAL A N 1
ATOM 940 C CA . VAL A 1 118 ? -9.794 3.367 5.878 1.00 97.75 118 VAL A CA 1
ATOM 941 C C . VAL A 1 118 ? -9.258 3.317 7.311 1.00 97.75 118 VAL A C 1
ATOM 943 O O . VAL A 1 118 ? -9.962 2.877 8.225 1.00 97.75 118 VAL A O 1
ATOM 946 N N . PHE A 1 119 ? -8.037 3.796 7.561 1.00 97.69 119 PHE A N 1
ATOM 947 C CA . PHE A 1 119 ? -7.404 3.755 8.884 1.00 97.69 119 PHE A CA 1
ATOM 948 C C . PHE A 1 119 ? -8.124 4.616 9.935 1.00 97.69 119 PHE A C 1
ATOM 950 O O . PHE A 1 119 ? -8.274 4.147 11.075 1.00 97.69 119 PHE A O 1
ATOM 957 N N . PRO A 1 120 ? -8.627 5.827 9.616 1.00 98.00 120 PRO A N 1
ATOM 958 C CA . PRO A 1 120 ? -9.510 6.563 10.516 1.00 98.00 120 PRO A CA 1
ATOM 959 C C . PRO A 1 120 ? -10.771 5.779 10.891 1.00 98.00 120 PRO A C 1
ATOM 961 O O . PRO A 1 120 ? -11.045 5.620 12.082 1.00 98.00 120 PRO A O 1
ATOM 964 N N . LYS A 1 121 ? -11.495 5.215 9.914 1.00 97.88 121 LYS A N 1
ATOM 965 C CA . LYS A 1 121 ? -12.709 4.419 10.174 1.00 97.88 121 LYS A CA 1
ATOM 966 C C . LYS A 1 121 ? -12.412 3.169 10.998 1.00 97.88 121 LYS A C 1
ATOM 968 O O . LYS A 1 121 ? -13.153 2.847 11.925 1.00 97.88 121 LYS A O 1
ATOM 973 N N . LEU A 1 122 ? -11.299 2.496 10.715 1.00 96.75 122 LEU A N 1
ATOM 974 C CA . LEU A 1 122 ? -10.824 1.362 11.499 1.00 96.75 122 LEU A CA 1
ATOM 975 C C . LEU A 1 122 ? -10.551 1.769 12.955 1.00 96.75 122 LEU A C 1
ATOM 977 O O . LEU A 1 122 ? -10.966 1.069 13.874 1.00 96.75 122 LEU A O 1
ATOM 981 N N . THR A 1 123 ? -9.906 2.918 13.175 1.00 96.38 123 THR A N 1
ATOM 982 C CA . THR A 1 123 ? -9.633 3.457 14.519 1.00 96.38 123 THR A CA 1
ATOM 983 C C . THR A 1 123 ? -10.914 3.840 15.265 1.00 96.38 123 THR A C 1
ATOM 985 O O . THR A 1 123 ? -10.975 3.709 16.484 1.00 96.38 123 THR A O 1
ATOM 988 N N . GLU A 1 124 ? -11.947 4.301 14.559 1.00 97.06 124 GLU A N 1
ATOM 989 C CA . GLU A 1 124 ? -13.261 4.591 15.147 1.00 97.06 124 GLU A CA 1
ATOM 990 C C . GLU A 1 124 ? -14.053 3.318 15.491 1.00 97.06 124 GLU A C 1
ATOM 992 O O . GLU A 1 124 ? -14.817 3.311 16.459 1.00 97.06 124 GLU A O 1
ATOM 997 N N . ALA A 1 125 ? -13.863 2.244 14.722 1.00 96.38 125 ALA A N 1
ATOM 998 C CA . ALA A 1 125 ? -14.588 0.985 14.869 1.00 96.38 125 ALA A CA 1
ATOM 999 C C . ALA A 1 125 ? -14.061 0.078 15.997 1.00 96.38 125 ALA A C 1
ATOM 1001 O O . ALA A 1 125 ? -14.801 -0.774 16.487 1.00 96.38 125 ALA A O 1
ATOM 1002 N N . THR A 1 126 ? -12.806 0.240 16.432 1.00 95.81 126 THR A N 1
ATOM 1003 C CA . THR A 1 126 ? -12.178 -0.650 17.424 1.00 95.81 126 THR A CA 1
ATOM 1004 C C . THR A 1 126 ? -11.304 0.091 18.441 1.00 95.81 126 THR A C 1
ATOM 1006 O O . THR A 1 126 ? -11.038 1.280 18.320 1.00 95.81 126 THR A O 1
ATOM 1009 N N . ASP A 1 127 ? -10.837 -0.608 19.481 1.00 95.75 127 ASP A N 1
ATOM 1010 C CA . ASP A 1 127 ? -9.889 -0.061 20.457 1.00 95.75 127 ASP A CA 1
ATOM 1011 C C . ASP A 1 127 ? -8.407 -0.300 20.095 1.00 95.75 127 ASP A C 1
ATOM 1013 O O . ASP A 1 127 ? -8.048 -1.194 19.323 1.00 95.75 127 ASP A O 1
ATOM 1017 N N . GLU A 1 128 ? -7.516 0.493 20.703 1.00 94.69 128 GLU A N 1
ATOM 1018 C CA . GLU A 1 128 ? -6.059 0.397 20.512 1.00 94.69 128 GLU A CA 1
ATOM 1019 C C . GLU A 1 128 ? -5.522 -1.006 20.841 1.00 94.69 128 GLU A C 1
ATOM 1021 O O . GLU A 1 128 ? -4.637 -1.515 20.155 1.00 94.69 128 GLU A O 1
ATOM 1026 N N . ALA A 1 129 ? -6.078 -1.673 21.858 1.00 95.69 129 ALA A N 1
ATOM 1027 C CA . ALA A 1 129 ? -5.660 -3.021 22.243 1.00 95.69 129 ALA A CA 1
ATOM 1028 C C . ALA A 1 129 ? -5.892 -4.036 21.113 1.00 95.69 129 ALA A C 1
ATOM 1030 O O . ALA A 1 129 ? -5.057 -4.917 20.883 1.00 95.69 129 ALA A O 1
ATOM 1031 N N . THR A 1 130 ? -6.991 -3.888 20.379 1.00 96.31 130 THR A N 1
ATOM 1032 C CA . THR A 1 130 ? -7.307 -4.707 19.211 1.00 96.31 130 THR A CA 1
ATOM 1033 C C . THR A 1 130 ? -6.387 -4.388 18.038 1.00 96.31 130 THR A C 1
ATOM 1035 O O . THR A 1 130 ? -5.860 -5.317 17.424 1.00 96.31 130 THR A O 1
ATOM 1038 N N . LEU A 1 131 ? -6.090 -3.110 17.779 1.00 95.88 131 LEU A N 1
ATOM 1039 C CA . LEU A 1 131 ? -5.130 -2.710 16.738 1.00 95.88 131 LEU A CA 1
ATOM 1040 C C . LEU A 1 131 ? -3.720 -3.261 17.008 1.00 95.88 131 LEU A C 1
ATOM 1042 O O . LEU A 1 131 ? -3.043 -3.730 16.091 1.00 95.88 131 LEU A O 1
ATOM 1046 N N . VAL A 1 132 ? -3.287 -3.269 18.271 1.00 95.81 132 VAL A N 1
ATOM 1047 C CA . VAL A 1 132 ? -2.028 -3.902 18.702 1.00 95.81 132 VAL A CA 1
ATOM 1048 C C . VAL A 1 132 ? -2.074 -5.418 18.495 1.00 95.81 132 VAL A C 1
ATOM 1050 O O . VAL A 1 132 ? -1.103 -6.016 18.027 1.00 95.81 132 VAL A O 1
ATOM 1053 N N . ALA A 1 133 ? -3.195 -6.069 18.819 1.00 94.44 133 ALA A N 1
ATOM 1054 C CA . ALA A 1 133 ? -3.353 -7.508 18.621 1.00 94.44 133 ALA A CA 1
ATOM 1055 C C . ALA A 1 133 ? -3.339 -7.901 17.132 1.00 94.44 133 ALA A C 1
ATOM 1057 O O . ALA A 1 133 ? -2.747 -8.926 16.781 1.00 94.44 133 ALA A O 1
ATOM 1058 N N . LEU A 1 134 ? -3.942 -7.087 16.258 1.00 93.69 134 LEU A N 1
ATOM 1059 C CA . LEU A 1 134 ? -3.863 -7.248 14.804 1.00 93.69 134 LEU A CA 1
ATOM 1060 C C . LEU A 1 134 ? -2.423 -7.091 14.308 1.00 93.69 134 LEU A C 1
ATOM 1062 O O . LEU A 1 134 ? -1.934 -7.979 13.613 1.00 93.69 134 LEU A O 1
ATOM 1066 N N . GLY A 1 135 ? -1.702 -6.057 14.755 1.00 91.00 135 GLY A N 1
ATOM 1067 C CA . GLY A 1 135 ? -0.286 -5.865 14.416 1.00 91.00 135 GLY A CA 1
ATOM 1068 C C . GLY A 1 135 ? 0.587 -7.046 14.862 1.00 91.00 135 GLY A C 1
ATOM 1069 O O . GLY A 1 135 ? 1.436 -7.541 14.122 1.00 91.00 135 GLY A O 1
ATOM 1070 N N . ALA A 1 136 ? 0.319 -7.612 16.041 1.00 91.12 136 ALA A N 1
ATOM 1071 C CA . ALA A 1 136 ? 1.015 -8.810 16.507 1.00 91.12 136 ALA A CA 1
ATOM 1072 C C . ALA A 1 136 ? 0.713 -10.057 15.652 1.00 91.12 136 ALA A C 1
ATOM 1074 O O . ALA A 1 136 ? 1.596 -10.902 15.470 1.00 91.12 136 ALA A O 1
ATOM 1075 N N . ARG A 1 137 ? -0.517 -10.211 15.142 1.00 89.44 137 ARG A N 1
ATOM 1076 C CA . ARG A 1 137 ? -0.872 -11.288 14.195 1.00 89.44 137 ARG A CA 1
ATOM 1077 C C . ARG A 1 137 ? -0.165 -11.094 12.858 1.00 89.44 137 ARG A C 1
ATOM 1079 O O . ARG A 1 137 ? 0.397 -12.057 12.338 1.00 89.44 137 ARG A O 1
ATOM 1086 N N . LEU A 1 138 ? -0.135 -9.857 12.371 1.00 87.38 138 LEU A N 1
ATOM 1087 C CA . LEU A 1 138 ? 0.573 -9.449 11.166 1.00 87.38 138 LEU A CA 1
ATOM 1088 C C . LEU A 1 138 ? 2.055 -9.823 11.242 1.00 87.38 138 LEU A C 1
ATOM 1090 O O . LEU A 1 138 ? 2.540 -10.611 10.433 1.00 87.38 138 LEU A O 1
ATOM 1094 N N . ALA A 1 139 ? 2.752 -9.371 12.288 1.00 85.19 139 ALA A N 1
ATOM 1095 C CA . ALA A 1 139 ? 4.171 -9.656 12.494 1.00 85.19 139 ALA A CA 1
ATOM 1096 C C . ALA A 1 139 ? 4.482 -11.166 12.523 1.00 85.19 139 ALA A C 1
ATOM 1098 O O . ALA A 1 139 ? 5.499 -11.618 11.990 1.00 85.19 139 ALA A O 1
ATOM 1099 N N . GLN A 1 140 ? 3.598 -11.967 13.129 1.00 85.50 140 GLN A N 1
ATOM 1100 C CA . GLN A 1 140 ? 3.732 -13.425 13.153 1.00 85.50 140 GLN A CA 1
ATOM 1101 C C . GLN A 1 140 ? 3.554 -14.043 11.761 1.00 85.50 140 GLN A C 1
ATOM 1103 O O . GLN A 1 140 ? 4.331 -14.926 11.390 1.00 85.50 140 GLN A O 1
ATOM 1108 N N . ALA A 1 141 ? 2.576 -13.579 10.979 1.00 82.12 141 ALA A N 1
ATOM 1109 C CA . ALA A 1 141 ? 2.358 -14.050 9.615 1.00 82.12 141 ALA A CA 1
ATOM 1110 C C . ALA A 1 141 ? 3.564 -13.740 8.709 1.00 82.12 141 ALA A C 1
ATOM 1112 O O . ALA A 1 141 ? 4.056 -14.634 8.011 1.00 82.12 141 ALA A O 1
ATOM 1113 N N . THR A 1 142 ? 4.127 -12.530 8.799 1.00 76.00 142 THR A N 1
ATOM 1114 C CA . THR A 1 142 ? 5.339 -12.127 8.061 1.00 76.00 142 THR A CA 1
ATOM 1115 C C . THR A 1 142 ? 6.548 -12.994 8.422 1.00 76.00 142 THR A C 1
ATOM 1117 O O . THR A 1 142 ? 7.285 -13.463 7.545 1.00 76.00 142 THR A O 1
ATOM 1120 N N . ALA A 1 143 ? 6.747 -13.271 9.715 1.00 71.81 143 ALA A N 1
ATOM 1121 C CA . ALA A 1 143 ? 7.850 -14.101 10.200 1.00 71.81 143 ALA A CA 1
ATOM 1122 C C . ALA A 1 143 ? 7.741 -15.574 9.758 1.00 71.81 143 ALA A C 1
ATOM 1124 O O . ALA A 1 143 ? 8.755 -16.243 9.556 1.00 71.81 143 ALA A O 1
ATOM 1125 N N . LEU A 1 144 ? 6.525 -16.100 9.591 1.00 60.53 144 LEU A N 1
ATOM 1126 C CA . LEU A 1 144 ? 6.308 -17.449 9.061 1.00 60.53 144 LEU A CA 1
ATOM 1127 C C . LEU A 1 144 ? 6.497 -17.504 7.541 1.00 60.53 144 LEU A C 1
ATOM 1129 O O . LEU A 1 144 ? 7.050 -18.481 7.037 1.00 60.53 144 LEU A O 1
ATOM 1133 N N . SER A 1 145 ? 6.099 -16.450 6.824 1.00 57.94 145 SER A N 1
ATOM 1134 C CA . SER A 1 145 ? 6.252 -16.351 5.367 1.00 57.94 145 SER A CA 1
ATOM 1135 C C . SER A 1 145 ? 7.727 -16.265 4.945 1.00 57.94 145 SER A C 1
ATOM 1137 O O . SER A 1 145 ? 8.152 -16.944 4.015 1.00 57.94 145 SER A O 1
ATOM 1139 N N . THR A 1 146 ? 8.555 -15.538 5.703 1.00 55.94 146 THR A N 1
ATOM 1140 C CA . THR A 1 146 ? 10.021 -15.485 5.501 1.00 55.94 146 THR A CA 1
ATOM 1141 C C . THR A 1 146 ? 10.746 -16.790 5.856 1.00 55.94 146 THR A C 1
ATOM 1143 O O . THR A 1 146 ? 11.898 -16.983 5.46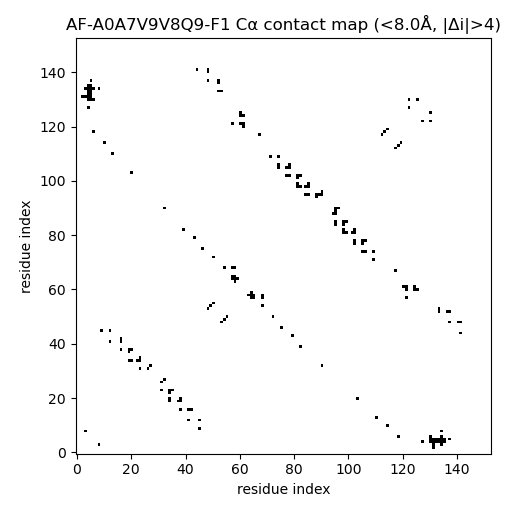8 1.00 55.94 146 THR A O 1
ATOM 1146 N N . ARG A 1 147 ? 10.082 -17.714 6.565 1.00 44.66 147 ARG A N 1
ATOM 1147 C CA . ARG A 1 147 ? 10.630 -19.020 6.964 1.00 44.66 147 A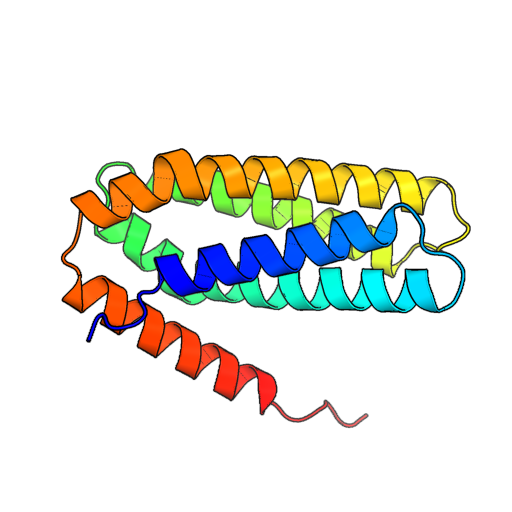RG A CA 1
ATOM 1148 C C . ARG A 1 147 ? 10.152 -20.182 6.081 1.00 44.66 147 ARG A C 1
ATOM 1150 O O . ARG A 1 147 ? 10.528 -21.326 6.346 1.00 44.66 147 ARG A O 1
ATOM 1157 N N . ALA A 1 148 ? 9.338 -19.919 5.056 1.00 32.16 148 ALA A N 1
ATOM 1158 C CA . ALA A 1 148 ? 8.907 -20.941 4.108 1.00 32.16 148 ALA A CA 1
ATOM 1159 C C . ALA A 1 148 ? 10.117 -21.493 3.317 1.00 32.16 148 ALA A C 1
ATOM 1161 O O . ALA A 1 148 ? 10.982 -20.721 2.896 1.00 32.16 148 ALA A O 1
ATOM 1162 N N . PRO A 1 149 ? 10.233 -22.822 3.131 1.00 35.62 149 PRO A N 1
ATOM 1163 C CA . PRO A 1 149 ? 11.347 -23.404 2.392 1.00 35.62 149 PRO A CA 1
ATOM 1164 C C . PRO A 1 149 ? 11.274 -22.987 0.918 1.00 35.62 149 PRO A C 1
ATOM 1166 O O . PRO A 1 149 ? 10.205 -23.043 0.313 1.00 35.62 149 PRO A O 1
ATOM 1169 N N . ARG A 1 150 ? 12.422 -22.615 0.326 1.00 34.09 150 ARG A N 1
ATOM 1170 C CA . ARG A 1 150 ? 12.559 -22.537 -1.138 1.00 34.09 150 ARG A CA 1
ATOM 1171 C C . ARG A 1 150 ? 12.050 -23.854 -1.740 1.00 34.09 150 ARG A C 1
ATOM 1173 O O . ARG A 1 150 ? 12.482 -24.901 -1.245 1.00 34.09 150 ARG A O 1
ATOM 1180 N N . PRO A 1 151 ? 11.190 -23.836 -2.774 1.00 37.12 151 PRO A N 1
ATOM 1181 C CA . PRO A 1 151 ? 10.900 -25.054 -3.507 1.00 37.12 151 PRO A CA 1
ATOM 1182 C C . PRO A 1 151 ? 12.218 -25.559 -4.095 1.00 37.12 151 PRO A C 1
ATOM 1184 O O . PRO A 1 151 ? 12.921 -24.847 -4.809 1.00 37.12 151 PRO A O 1
ATOM 1187 N N . THR A 1 152 ? 12.603 -26.765 -3.696 1.00 47.44 152 THR A N 1
ATOM 1188 C CA . THR A 1 152 ? 13.589 -27.541 -4.434 1.00 47.44 152 THR A CA 1
ATOM 1189 C C . THR A 1 152 ? 12.884 -28.082 -5.662 1.00 47.44 152 THR A C 1
ATOM 1191 O O . THR A 1 152 ? 12.002 -28.918 -5.488 1.00 47.44 152 THR A O 1
ATOM 1194 N N . GLU A 1 153 ? 13.266 -27.607 -6.844 1.00 36.94 153 GLU A N 1
ATOM 1195 C CA . GLU A 1 153 ? 13.453 -28.403 -8.068 1.00 36.94 153 GLU A CA 1
ATOM 1196 C C . GLU A 1 153 ? 14.239 -27.604 -9.114 1.00 36.94 153 GLU A C 1
ATOM 1198 O O . GLU A 1 153 ? 13.937 -26.405 -9.305 1.00 36.94 153 GLU A O 1
#

Solvent-accessible surface area (backbone atoms only — not comparable to full-atom values): 8436 Å² total; per-residue (Å²): 129,90,73,71,27,34,64,63,52,50,58,47,52,52,51,52,46,51,52,39,57,60,57,39,80,82,42,57,70,72,57,29,55,52,36,53,53,51,43,53,53,49,50,58,52,51,56,53,47,39,65,73,53,47,42,64,47,37,46,72,56,28,95,62,18,59,60,58,42,55,52,52,55,50,54,52,49,54,40,49,52,28,51,52,50,52,72,76,43,54,86,88,37,73,67,31,58,52,36,50,49,53,32,51,53,52,53,52,50,52,52,52,46,40,68,71,48,50,49,55,48,49,55,73,53,50,58,70,71,54,37,28,51,48,20,55,52,50,56,51,52,54,58,51,61,76,64,57,77,79,84,87,128

Sequence (153 aa):
MAHVTVIDMLTEDHKVVDALMTSYDGADGERRDRLVHGIIESLTKHTRIEEQILYPFIRAEVSDGDELVDEAEQEHQEAKDEIAKLSDLSPDDPAFDEAFQTLRDGVRHHVEEEETEVFPKLTEATDEATLVALGARLAQATALSTRAPRPTE

Mean predicted aligned error: 4.88 Å

pLDDT: mean 90.59, std 14.06, range [32.16, 98.56]